Protein AF-B4FFS4-F1 (afdb_monomer)

pLDDT: mean 80.15, std 11.06, range [50.0, 91.19]

Secondary structure (DSSP, 8-state):
-PEEEEEPPPPPS-GGG-S-TTHHHHHHHTTSTTEEEEE--HHHHHHTT--HHHHHHHHHHHHHHHTTS--TTPEEEEEEEETTEEEEEEEEPP-

Organism: Zea mays (NCBI:txid4577)

Foldseek 3Di:
DAAEEEFEFDQDPDPVPRPRNGPVVLVVQVVDPRYHYDYFDPVVCVVVVHDSVVRRVVRSLVVCVVVVNDDQQDWYWYWYCDPPDIDIDIDGHHD

InterPro domains:
  IPR036918 Pyruvate kinase, C-terminal domain superfamily [G3DSA:3.40.1380.20] (1-93)

Nearest PDB structures (foldseek):
  6nn8-assembly2_G  TM=5.754E-01  e=7.268E-04  Homo sapiens
  3e0v-assem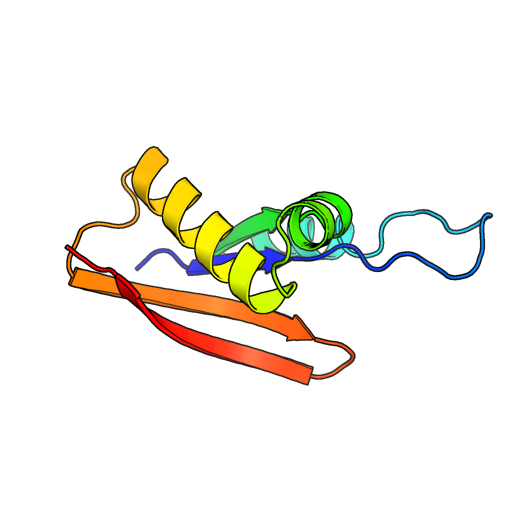bly1_D  TM=5.774E-01  e=4.575E-03  Leishmania mexicana
  3qv6-assembly1_D-2  TM=4.961E-01  e=4.886E-03  Leishmania mexicana
  3qv7-assembly1_C  TM=5.114E-01  e=5.572E-03  Leishmania mexicana
  6su1-assembly2_G  TM=5.583E-01  e=9.399E-02  Trypanosoma congolense IL3000

Sequence (95 aa):
MPILAVIFPREGSDPSKWRSYGTTQARQCFAVRGVYPLMGSTDEAETGGLTKEEYGIKLAMSYGRSVGIVKPFDRLIIFEKIGDSSVVKIIECEG

Radius of gyration: 13.74 Å; Cα contacts (8 Å, |Δi|>4): 148; chains: 1; bounding box: 30×29×41 Å

Structure (mmCIF, N/CA/C/O backbone):
data_AF-B4FFS4-F1
#
_entry.id   AF-B4FFS4-F1
#
loop_
_atom_site.group_PDB
_atom_site.id
_atom_site.type_symbol
_atom_site.label_atom_id
_atom_site.label_alt_id
_atom_site.label_comp_id
_atom_site.label_asym_id
_atom_site.label_entity_id
_atom_site.label_seq_id
_atom_site.pdbx_PDB_ins_code
_atom_site.Cartn_x
_atom_site.Cartn_y
_atom_site.Cartn_z
_atom_site.occupancy
_atom_site.B_iso_or_equiv
_atom_site.auth_seq_id
_atom_site.auth_comp_id
_atom_site.auth_asym_id
_atom_site.auth_atom_id
_atom_site.pdbx_PDB_model_num
ATOM 1 N N . MET A 1 1 ? -9.605 -6.093 8.871 1.00 65.50 1 MET A N 1
ATOM 2 C CA . MET A 1 1 ? -8.454 -5.223 8.566 1.00 65.50 1 MET A CA 1
ATOM 3 C C . MET A 1 1 ? -8.108 -5.406 7.098 1.00 65.50 1 MET A C 1
ATOM 5 O O . MET A 1 1 ? -7.700 -6.502 6.731 1.00 65.50 1 MET A O 1
ATOM 9 N N . PRO A 1 2 ? -8.397 -4.414 6.251 1.00 69.81 2 PRO A N 1
ATOM 10 C CA . PRO A 1 2 ? -8.021 -4.431 4.839 1.00 69.81 2 PRO A CA 1
ATOM 11 C C . PRO A 1 2 ? -6.502 -4.253 4.690 1.00 69.81 2 PRO A C 1
ATOM 13 O O . PRO A 1 2 ? -5.901 -3.467 5.417 1.00 69.81 2 PRO A O 1
ATOM 16 N N . ILE A 1 3 ? -5.883 -4.995 3.769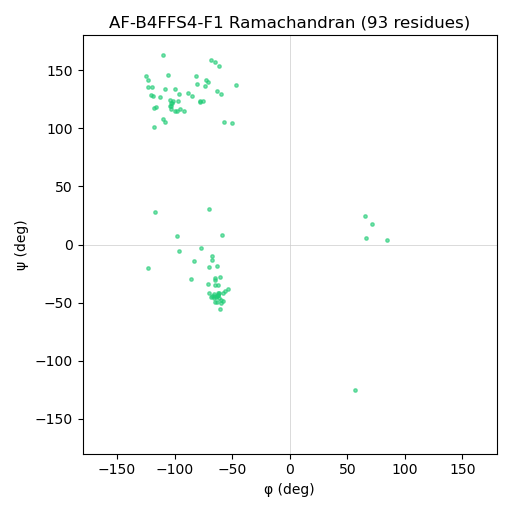 1.00 82.44 3 ILE A N 1
ATOM 17 C CA . ILE A 1 3 ? -4.440 -4.919 3.495 1.00 82.44 3 ILE A CA 1
ATOM 18 C C . ILE A 1 3 ? -4.245 -4.135 2.201 1.00 82.44 3 ILE A C 1
ATOM 20 O O . ILE A 1 3 ? -4.727 -4.564 1.153 1.00 82.44 3 ILE A O 1
ATOM 24 N N . LEU A 1 4 ? -3.532 -3.009 2.258 1.00 86.50 4 LEU A N 1
ATOM 25 C CA . LEU A 1 4 ? -3.142 -2.248 1.070 1.00 86.50 4 LEU A CA 1
ATOM 26 C C . LEU A 1 4 ? -1.728 -2.675 0.660 1.00 86.50 4 LEU A C 1
ATOM 28 O O . LEU A 1 4 ? -0.773 -2.502 1.415 1.00 86.50 4 LEU A O 1
ATOM 32 N N . ALA A 1 5 ? -1.597 -3.266 -0.526 1.00 87.62 5 ALA A N 1
ATOM 33 C CA . ALA A 1 5 ? -0.310 -3.692 -1.072 1.00 87.62 5 ALA A CA 1
ATOM 34 C C . ALA A 1 5 ? 0.123 -2.691 -2.142 1.00 87.62 5 ALA A C 1
ATOM 36 O O . ALA A 1 5 ? -0.570 -2.554 -3.145 1.00 87.62 5 ALA A O 1
ATOM 37 N N . VAL A 1 6 ? 1.241 -1.990 -1.949 1.00 87.38 6 VAL A N 1
ATOM 38 C CA . VAL A 1 6 ? 1.724 -1.001 -2.922 1.00 87.38 6 VAL A CA 1
ATOM 39 C C . VAL A 1 6 ? 2.780 -1.651 -3.808 1.00 87.38 6 VAL A C 1
ATOM 41 O O . VAL A 1 6 ? 3.778 -2.185 -3.327 1.00 87.38 6 VAL A O 1
ATOM 44 N N . ILE A 1 7 ? 2.559 -1.616 -5.120 1.00 85.88 7 ILE A N 1
ATOM 45 C CA . ILE A 1 7 ? 3.443 -2.213 -6.117 1.00 85.88 7 ILE A CA 1
ATOM 46 C C . ILE A 1 7 ? 3.980 -1.112 -7.021 1.00 85.88 7 ILE A C 1
ATOM 48 O O . ILE A 1 7 ? 3.226 -0.488 -7.767 1.00 85.88 7 ILE A O 1
ATOM 52 N N . PHE A 1 8 ? 5.296 -0.924 -7.007 1.00 81.81 8 PHE A N 1
ATOM 53 C CA . PHE A 1 8 ? 5.983 -0.095 -7.990 1.00 81.81 8 PHE A CA 1
ATOM 54 C C . PHE A 1 8 ? 6.357 -0.944 -9.207 1.00 81.81 8 PHE A C 1
ATOM 56 O O . PHE A 1 8 ? 6.943 -2.022 -9.043 1.00 81.81 8 PHE A O 1
ATOM 63 N N . PRO A 1 9 ? 6.044 -0.503 -10.435 1.00 77.50 9 PRO A N 1
ATOM 64 C CA . PRO A 1 9 ? 6.531 -1.176 -11.623 1.00 77.50 9 PRO A CA 1
ATOM 65 C C . PRO A 1 9 ? 8.061 -1.102 -11.665 1.00 77.50 9 PRO A C 1
ATOM 67 O O . PRO A 1 9 ? 8.658 -0.045 -11.469 1.00 77.50 9 PRO A O 1
ATOM 70 N N . ARG A 1 10 ? 8.709 -2.243 -11.925 1.00 69.62 10 ARG A N 1
ATOM 71 C CA . ARG A 1 10 ? 10.111 -2.244 -12.352 1.00 69.62 10 ARG A CA 1
ATOM 72 C C . ARG A 1 10 ? 10.153 -1.866 -13.830 1.00 69.62 10 ARG A C 1
ATOM 74 O O . ARG A 1 10 ? 9.525 -2.536 -14.656 1.00 69.62 10 ARG A O 1
ATOM 81 N N . GLU A 1 11 ? 10.901 -0.820 -14.140 1.00 63.94 11 GLU A N 1
ATOM 82 C CA . GLU A 1 11 ? 11.317 -0.518 -15.503 1.00 63.94 11 GLU A CA 1
ATOM 83 C C . GLU A 1 11 ? 12.430 -1.491 -15.885 1.00 63.94 11 GLU A C 1
ATOM 85 O O . GLU A 1 11 ? 13.417 -1.657 -15.166 1.00 63.94 11 GLU A O 1
ATOM 90 N N . GLY A 1 12 ? 12.220 -2.226 -16.974 1.00 55.25 12 GLY A N 1
ATOM 91 C CA . GLY A 1 12 ? 13.265 -3.068 -17.538 1.00 55.25 12 GLY A CA 1
ATOM 92 C C . GLY A 1 12 ? 14.311 -2.190 -18.217 1.00 55.25 12 GLY A C 1
ATOM 93 O O . GLY A 1 12 ? 13.960 -1.238 -18.902 1.00 55.25 12 GLY A O 1
ATOM 94 N N . SER A 1 13 ? 15.587 -2.548 -18.089 1.00 50.44 13 SER A N 1
ATOM 95 C CA . SER A 1 13 ? 16.687 -1.910 -18.827 1.00 50.44 13 SER A CA 1
ATOM 96 C C . SER A 1 13 ? 16.653 -2.188 -20.340 1.00 50.44 13 SER A C 1
ATOM 98 O O . SER A 1 13 ? 17.420 -1.594 -21.089 1.00 50.44 13 SER A O 1
ATOM 100 N N . ASP A 1 14 ? 15.792 -3.109 -20.789 1.00 54.75 14 ASP A N 1
ATOM 101 C CA . ASP A 1 14 ? 15.600 -3.481 -22.192 1.00 54.75 14 ASP A CA 1
ATOM 102 C C . ASP A 1 14 ? 14.380 -2.732 -22.774 1.00 54.75 14 ASP A C 1
ATOM 104 O O . ASP A 1 14 ? 13.245 -3.049 -22.393 1.00 54.75 14 ASP A O 1
ATOM 108 N N . PRO A 1 15 ? 14.550 -1.823 -23.754 1.00 54.69 15 PRO A N 1
ATOM 109 C CA . PRO A 1 15 ? 13.436 -1.091 -24.373 1.00 54.69 15 PRO A CA 1
ATOM 110 C C . PRO A 1 15 ? 12.436 -2.005 -25.110 1.00 54.69 15 PRO A C 1
ATOM 112 O O . PRO A 1 15 ? 11.286 -1.631 -25.324 1.00 54.69 15 PRO A O 1
ATOM 115 N N . SER A 1 16 ? 12.828 -3.240 -25.448 1.00 56.69 16 SER A N 1
ATOM 116 C CA . SER A 1 16 ? 11.952 -4.272 -26.033 1.00 56.69 16 SER A CA 1
ATOM 117 C C . SER A 1 16 ? 11.120 -5.052 -25.000 1.00 56.69 16 SER A C 1
ATOM 119 O O . SER A 1 16 ? 10.162 -5.736 -25.364 1.00 56.69 16 SER A O 1
ATOM 121 N N . LYS A 1 17 ? 11.458 -4.949 -23.705 1.00 50.91 17 LYS A N 1
ATOM 122 C CA . LYS A 1 17 ? 10.787 -5.614 -22.574 1.00 50.91 17 LYS A CA 1
ATOM 123 C C . LYS A 1 17 ? 10.161 -4.612 -21.606 1.00 50.91 17 LYS A C 1
ATOM 125 O O . LYS A 1 17 ? 9.943 -4.949 -20.446 1.00 50.91 17 LYS A O 1
ATOM 130 N N . TRP A 1 18 ? 9.777 -3.428 -22.088 1.00 50.00 18 TRP A N 1
ATOM 131 C CA . TRP A 1 18 ? 9.087 -2.376 -21.321 1.00 50.00 18 TRP A CA 1
ATOM 132 C C . TRP A 1 18 ? 7.736 -2.794 -20.704 1.00 50.00 18 TRP A C 1
ATOM 134 O O . TRP A 1 18 ? 7.010 -1.965 -20.161 1.00 50.00 18 TRP A O 1
ATOM 144 N N . ARG A 1 19 ? 7.369 -4.082 -20.762 1.00 51.56 19 ARG A N 1
ATOM 145 C CA . ARG A 1 19 ? 6.271 -4.639 -19.978 1.00 51.56 19 ARG A CA 1
ATOM 146 C C . ARG A 1 19 ? 6.562 -4.380 -18.507 1.00 51.56 19 ARG A C 1
ATOM 148 O O . ARG A 1 19 ? 7.402 -5.046 -17.914 1.00 51.56 19 ARG A O 1
ATOM 155 N N . SER A 1 20 ? 5.842 -3.421 -17.935 1.00 55.84 20 SER A N 1
ATOM 156 C CA . SER A 1 20 ? 5.920 -3.039 -16.532 1.00 55.84 20 SER A CA 1
ATOM 157 C C . SER A 1 20 ? 5.802 -4.281 -15.651 1.00 55.84 20 SER A C 1
ATOM 159 O O . SER A 1 20 ? 4.706 -4.822 -15.453 1.00 55.84 20 SER A O 1
ATOM 161 N N . TYR A 1 21 ? 6.935 -4.715 -15.095 1.00 63.22 21 TYR A N 1
ATOM 162 C CA . TYR A 1 21 ? 7.083 -5.875 -14.212 1.00 63.22 21 TYR A CA 1
ATOM 163 C C . TYR A 1 21 ? 6.448 -5.626 -12.828 1.00 63.22 21 TYR A C 1
ATOM 165 O O . TYR A 1 21 ? 6.943 -6.127 -11.830 1.00 63.22 21 TYR A O 1
ATOM 173 N N . GLY A 1 22 ? 5.388 -4.817 -12.743 1.00 67.88 22 GLY A N 1
ATOM 174 C CA . GLY A 1 22 ? 4.558 -4.626 -11.548 1.00 67.88 22 GLY A CA 1
ATOM 175 C C . GLY A 1 22 ? 3.078 -4.934 -11.785 1.00 67.88 22 GLY A C 1
ATOM 176 O O . GLY A 1 22 ? 2.349 -5.221 -10.841 1.00 67.88 22 GLY A O 1
ATOM 177 N N . THR A 1 23 ? 2.613 -4.932 -13.040 1.00 76.12 23 THR A N 1
ATOM 178 C CA . THR A 1 23 ? 1.189 -5.137 -13.361 1.00 76.12 23 THR A CA 1
ATOM 179 C C . THR A 1 23 ? 0.730 -6.569 -13.108 1.00 76.12 23 THR A C 1
ATOM 181 O O . THR A 1 23 ? -0.343 -6.785 -12.547 1.00 76.12 23 THR A O 1
ATOM 184 N N . THR A 1 24 ? 1.549 -7.558 -13.463 1.00 81.62 24 THR A N 1
ATOM 185 C CA . THR A 1 24 ? 1.255 -8.973 -13.204 1.00 81.62 24 THR A CA 1
ATOM 186 C C . THR A 1 24 ? 1.238 -9.275 -11.706 1.00 81.62 24 THR A C 1
ATOM 188 O O . THR A 1 24 ? 0.326 -9.945 -11.234 1.00 81.62 24 THR A O 1
ATOM 191 N N . GLN A 1 25 ? 2.195 -8.741 -10.946 1.00 80.25 25 GLN A N 1
ATOM 192 C CA . GLN A 1 25 ? 2.283 -8.925 -9.497 1.00 80.25 25 GLN A CA 1
ATOM 193 C C . GLN A 1 25 ? 1.100 -8.269 -8.784 1.00 80.25 25 GL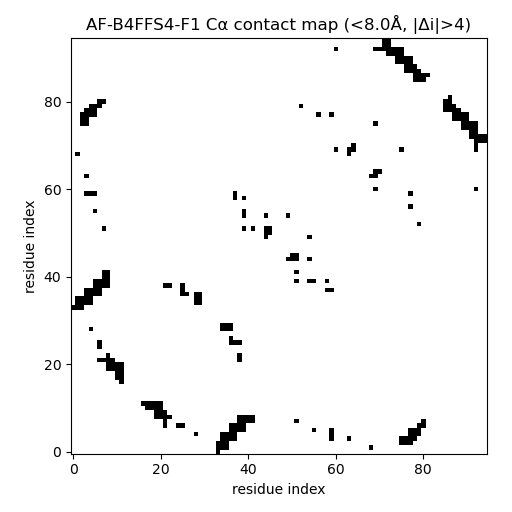N A C 1
ATOM 195 O O . GLN A 1 25 ? 0.465 -8.903 -7.947 1.00 80.2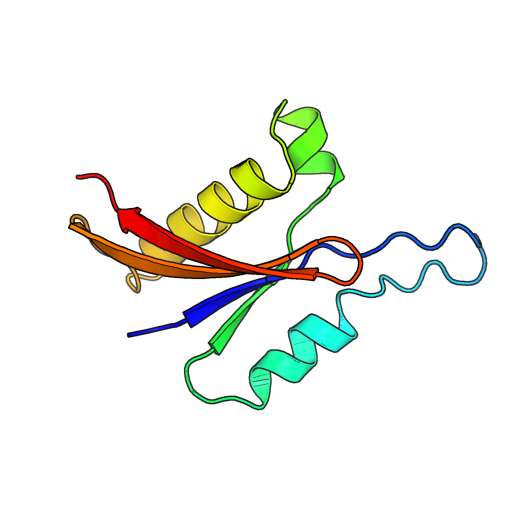5 25 GLN A O 1
ATOM 200 N N . ALA A 1 26 ? 0.737 -7.044 -9.178 1.00 83.75 26 ALA A N 1
ATOM 201 C CA . ALA A 1 26 ? -0.455 -6.378 -8.664 1.00 83.75 26 ALA A CA 1
ATOM 202 C C . ALA A 1 26 ? -1.722 -7.206 -8.934 1.00 83.75 26 ALA A C 1
ATOM 204 O O . ALA A 1 26 ? -2.556 -7.377 -8.050 1.00 83.75 26 ALA A O 1
ATOM 205 N N . ARG A 1 27 ? -1.848 -7.794 -10.132 1.00 86.69 27 ARG A N 1
ATOM 206 C CA . ARG A 1 27 ? -2.985 -8.664 -10.469 1.00 86.69 27 ARG A CA 1
ATOM 207 C C . ARG A 1 27 ? -3.025 -9.948 -9.640 1.00 86.69 27 ARG A C 1
ATOM 209 O O . ARG A 1 27 ? -4.113 -10.402 -9.304 1.00 86.69 27 ARG A O 1
ATOM 216 N N . GLN A 1 28 ? -1.874 -10.516 -9.285 1.00 87.12 28 GLN A N 1
ATOM 217 C CA . GLN A 1 28 ? -1.803 -11.705 -8.428 1.00 87.12 28 GLN A CA 1
ATOM 218 C C . GLN A 1 28 ? -2.332 -11.439 -7.014 1.00 87.12 28 GLN A C 1
ATOM 220 O O . GLN A 1 28 ? -2.903 -12.343 -6.407 1.00 87.12 28 GLN A O 1
ATOM 225 N N . CYS A 1 29 ? -2.230 -10.206 -6.506 1.00 86.38 29 CYS A N 1
ATOM 226 C CA . CYS A 1 29 ? -2.799 -9.844 -5.207 1.00 86.38 29 CYS A CA 1
ATOM 227 C C . CYS A 1 29 ? -4.323 -10.031 -5.148 1.00 86.38 29 CYS A C 1
ATOM 229 O O . CYS A 1 29 ? -4.843 -10.349 -4.082 1.00 86.38 29 CYS A O 1
ATOM 231 N N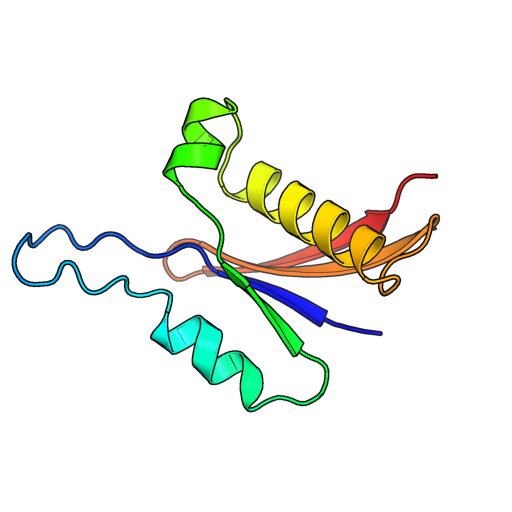 . PHE A 1 30 ? -5.039 -9.921 -6.276 1.00 87.12 30 PHE A N 1
ATOM 232 C CA . PHE A 1 30 ? -6.489 -10.152 -6.315 1.00 87.12 30 PHE A CA 1
ATOM 233 C C . PHE A 1 30 ? -6.897 -11.608 -6.052 1.00 87.12 30 PHE A C 1
ATOM 235 O O . PHE A 1 30 ? -8.069 -11.867 -5.791 1.00 87.12 30 PHE A O 1
ATOM 242 N N . ALA A 1 31 ? -5.958 -12.561 -6.076 1.00 90.31 31 ALA A N 1
ATOM 243 C CA . ALA A 1 31 ? -6.233 -13.938 -5.669 1.00 90.31 31 ALA A CA 1
ATOM 244 C C . ALA A 1 31 ? -6.458 -14.071 -4.149 1.00 90.31 31 ALA A C 1
ATOM 246 O O . ALA A 1 31 ? -7.041 -15.056 -3.698 1.00 90.31 31 ALA A O 1
ATOM 247 N N . VAL A 1 32 ? -6.007 -13.093 -3.353 1.00 88.00 32 VAL A N 1
ATOM 248 C CA . VAL A 1 32 ? -6.112 -13.114 -1.891 1.00 88.00 32 VAL A CA 1
ATOM 249 C C . VAL A 1 32 ? -7.248 -12.201 -1.437 1.00 88.00 32 VAL A C 1
ATOM 251 O O . VAL A 1 32 ? -7.230 -10.988 -1.644 1.00 88.00 32 VAL A O 1
ATOM 254 N N . ARG A 1 33 ? -8.249 -12.780 -0.765 1.00 86.19 33 ARG A N 1
ATOM 255 C CA . ARG A 1 33 ? -9.375 -12.020 -0.209 1.00 86.19 33 ARG A CA 1
ATOM 256 C C . ARG A 1 33 ? -8.873 -10.972 0.792 1.00 86.19 33 ARG A C 1
ATOM 258 O O . ARG A 1 33 ? -8.176 -11.306 1.743 1.00 86.19 33 ARG A O 1
ATOM 265 N N . GLY A 1 34 ? -9.313 -9.725 0.622 1.00 82.19 34 GLY A N 1
ATOM 266 C CA . GLY A 1 34 ? -9.011 -8.626 1.547 1.00 82.19 34 GLY A CA 1
ATOM 267 C C . GLY A 1 34 ? -7.673 -7.921 1.302 1.00 82.19 34 GLY A C 1
ATOM 268 O O . GLY A 1 34 ? -7.338 -7.017 2.069 1.00 82.19 34 GLY A O 1
ATOM 269 N N . VAL A 1 35 ? -6.942 -8.297 0.244 1.00 86.06 35 VAL A N 1
ATOM 270 C CA . VAL A 1 35 ? -5.777 -7.558 -0.255 1.00 86.06 35 VAL A CA 1
ATOM 271 C C . VAL A 1 35 ? -6.207 -6.645 -1.398 1.00 86.06 35 VAL A C 1
ATOM 273 O O . VAL A 1 35 ? -6.851 -7.074 -2.353 1.00 86.06 35 VAL A O 1
ATOM 276 N N . TYR A 1 36 ? -5.821 -5.382 -1.297 1.00 86.25 36 TYR A N 1
ATOM 277 C CA . TYR A 1 36 ? -6.132 -4.330 -2.251 1.00 86.25 36 TYR A CA 1
ATOM 278 C C . TYR A 1 36 ? -4.816 -3.812 -2.848 1.00 86.25 36 TYR A C 1
ATOM 280 O O . TYR A 1 36 ? -4.090 -3.076 -2.174 1.00 86.25 36 TYR A O 1
ATOM 288 N N . PRO A 1 37 ? -4.457 -4.230 -4.075 1.00 89.81 37 PRO A N 1
ATOM 289 C CA . PRO A 1 37 ? -3.242 -3.765 -4.728 1.00 89.81 37 PRO A CA 1
ATOM 290 C C . PRO A 1 37 ? -3.391 -2.319 -5.217 1.00 89.81 37 PRO A C 1
ATOM 292 O O . PRO A 1 37 ? -4.392 -1.964 -5.838 1.00 89.81 37 PRO A O 1
ATOM 295 N N . LEU A 1 38 ? -2.363 -1.508 -4.985 1.00 89.62 38 LEU A N 1
ATOM 296 C CA . LEU A 1 38 ? -2.219 -0.140 -5.471 1.00 89.62 38 LEU A CA 1
ATOM 297 C C . LEU A 1 38 ? -0.974 -0.043 -6.346 1.00 89.62 38 LEU A C 1
ATOM 299 O O . LEU A 1 38 ? 0.083 -0.562 -5.992 1.00 89.62 38 LEU A O 1
ATOM 303 N N . MET A 1 39 ? -1.098 0.622 -7.492 1.00 87.62 39 MET A N 1
ATOM 304 C CA . MET A 1 39 ? 0.025 0.833 -8.398 1.00 87.62 39 MET A CA 1
ATOM 305 C C . MET A 1 39 ? 0.697 2.159 -8.062 1.00 87.62 39 MET A C 1
ATOM 307 O O . MET A 1 39 ? 0.074 3.209 -8.186 1.00 87.62 39 MET A O 1
ATOM 311 N N . GLY A 1 40 ? 1.948 2.099 -7.612 1.00 86.56 40 GLY A N 1
ATOM 312 C CA . GLY A 1 40 ? 2.754 3.290 -7.378 1.00 86.56 40 GLY A CA 1
ATOM 313 C C . GLY A 1 40 ? 3.368 3.810 -8.677 1.00 86.56 40 GLY A C 1
ATOM 314 O O . GLY A 1 40 ? 3.750 3.015 -9.537 1.00 86.56 40 GLY A O 1
ATOM 315 N N . SER A 1 41 ? 3.487 5.130 -8.809 1.00 86.75 41 SER A N 1
ATOM 316 C CA . SER A 1 41 ? 4.193 5.780 -9.916 1.00 86.75 41 SER A CA 1
ATOM 317 C C . SER A 1 41 ? 5.584 6.224 -9.460 1.00 86.75 41 SER A C 1
ATOM 319 O O . SER A 1 41 ? 5.710 6.950 -8.474 1.00 86.75 41 SER A O 1
ATOM 321 N N . THR A 1 42 ? 6.632 5.769 -10.155 1.00 83.19 42 THR A N 1
ATOM 322 C CA . THR A 1 42 ? 8.009 6.224 -9.890 1.00 83.19 42 THR A CA 1
ATOM 323 C C . THR A 1 42 ? 8.158 7.700 -10.266 1.00 83.19 42 THR A C 1
ATOM 325 O O . THR A 1 42 ? 8.665 8.472 -9.459 1.00 83.19 42 THR A O 1
ATOM 328 N N . ASP A 1 43 ? 7.624 8.105 -11.422 1.00 85.94 43 ASP A N 1
ATOM 329 C CA . ASP A 1 43 ? 7.704 9.483 -11.921 1.00 85.94 43 ASP A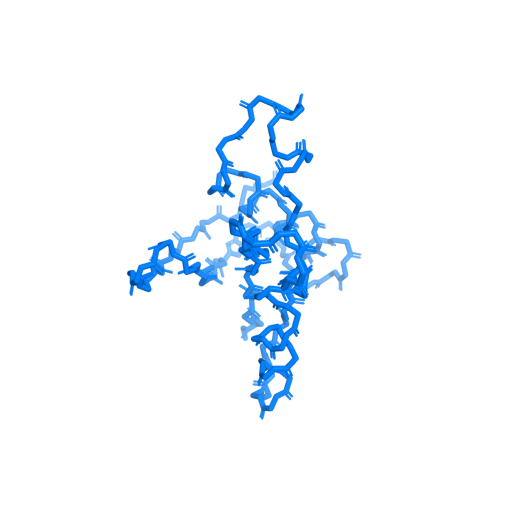 CA 1
ATOM 330 C C . ASP A 1 43 ? 7.029 10.486 -10.976 1.00 85.94 43 ASP A C 1
ATOM 332 O O . ASP A 1 43 ? 7.559 11.567 -10.716 1.00 85.94 43 ASP A O 1
ATOM 336 N N . GLU A 1 44 ? 5.858 10.138 -10.427 1.00 86.69 44 GLU A N 1
ATOM 337 C CA . GLU A 1 44 ? 5.156 11.012 -9.477 1.00 86.69 44 GLU A CA 1
ATOM 338 C C . GLU A 1 44 ? 5.872 11.090 -8.126 1.00 86.69 44 GLU A C 1
ATOM 340 O O . GLU A 1 44 ? 5.857 12.147 -7.492 1.00 86.69 44 GLU A O 1
ATOM 345 N N . ALA A 1 45 ? 6.512 9.999 -7.690 1.00 86.38 45 ALA A N 1
ATOM 346 C CA . ALA A 1 45 ? 7.336 10.011 -6.487 1.00 86.38 45 ALA A CA 1
ATOM 347 C C . ALA A 1 45 ? 8.525 10.970 -6.662 1.00 86.38 45 ALA A C 1
ATOM 349 O O . ALA A 1 45 ? 8.717 11.864 -5.838 1.00 86.38 45 ALA A O 1
ATOM 350 N N . GLU A 1 46 ? 9.250 10.850 -7.778 1.00 86.31 46 GLU A N 1
ATOM 351 C CA . GLU A 1 46 ? 10.410 11.689 -8.097 1.00 86.31 46 GLU A CA 1
ATOM 352 C C . GLU A 1 46 ? 10.027 13.162 -8.282 1.00 86.31 46 GLU A C 1
ATOM 354 O O . GLU A 1 46 ? 10.650 14.043 -7.690 1.00 86.31 46 GLU A O 1
ATOM 359 N N . THR A 1 47 ? 8.949 13.439 -9.023 1.00 90.00 47 THR A N 1
ATOM 360 C CA . THR A 1 47 ? 8.430 14.806 -9.218 1.00 90.00 47 THR A CA 1
ATOM 361 C C . THR A 1 47 ? 7.987 15.436 -7.897 1.00 90.00 47 THR A C 1
ATOM 363 O O . THR A 1 47 ? 8.151 16.637 -7.685 1.00 90.00 47 THR A O 1
ATOM 366 N N . GLY A 1 48 ? 7.439 14.628 -6.986 1.00 87.62 48 GLY A N 1
ATOM 367 C CA . GLY A 1 48 ? 7.049 15.054 -5.646 1.00 87.62 48 GLY A CA 1
ATOM 368 C C . GLY A 1 48 ? 8.211 15.213 -4.663 1.00 87.62 48 GLY A C 1
ATOM 369 O O . GLY A 1 48 ? 7.961 15.603 -3.524 1.00 87.62 48 GLY A O 1
ATOM 370 N N . GLY A 1 49 ? 9.450 14.904 -5.065 1.00 89.69 49 GLY A N 1
ATOM 371 C CA . GLY A 1 49 ? 10.613 14.905 -4.175 1.00 89.69 49 GLY A CA 1
ATOM 372 C C . GLY A 1 49 ? 10.535 13.847 -3.071 1.00 89.69 49 GLY A C 1
ATOM 373 O O . GLY A 1 49 ? 11.131 14.032 -2.013 1.00 89.69 49 GLY A O 1
ATOM 374 N N . LEU A 1 50 ? 9.772 12.772 -3.291 1.00 89.00 50 LEU A N 1
ATOM 375 C CA . LEU A 1 50 ? 9.553 11.688 -2.339 1.00 89.00 50 LEU A CA 1
ATOM 376 C C . LEU A 1 50 ? 10.332 10.443 -2.758 1.00 89.00 50 LEU A C 1
ATOM 378 O O . LEU A 1 50 ? 10.433 10.100 -3.937 1.00 89.00 50 LEU A O 1
ATOM 382 N N . THR A 1 51 ? 10.815 9.692 -1.777 1.00 87.56 51 THR A N 1
ATOM 383 C CA . THR A 1 51 ? 11.246 8.313 -2.012 1.00 87.56 51 THR A CA 1
ATOM 384 C C . THR A 1 51 ? 10.044 7.444 -2.408 1.00 87.56 51 THR A C 1
ATOM 386 O O . THR A 1 51 ? 8.895 7.738 -2.066 1.00 87.56 51 THR A O 1
ATOM 389 N N . LYS A 1 52 ? 10.289 6.321 -3.104 1.00 82.56 52 LYS A N 1
ATOM 390 C CA . LYS A 1 52 ? 9.230 5.341 -3.434 1.00 82.56 52 LYS A CA 1
ATOM 391 C C . LYS A 1 52 ? 8.472 4.884 -2.187 1.00 82.56 52 LYS A C 1
ATOM 393 O O . LYS A 1 52 ? 7.259 4.736 -2.223 1.00 82.56 52 LYS A O 1
ATOM 398 N N . GLU A 1 53 ? 9.185 4.715 -1.083 1.00 82.31 53 GLU A N 1
ATOM 399 C CA . GLU A 1 53 ? 8.609 4.397 0.219 1.00 82.31 53 GLU A CA 1
ATOM 400 C C . GLU A 1 53 ? 7.634 5.482 0.705 1.00 82.31 53 GLU A C 1
ATOM 402 O O . GLU A 1 53 ? 6.466 5.195 0.963 1.00 82.31 53 GLU A O 1
ATOM 407 N N . GLU A 1 54 ? 8.071 6.740 0.786 1.00 87.19 54 GLU A N 1
ATOM 408 C CA . GLU A 1 54 ? 7.221 7.837 1.269 1.00 87.19 54 GLU A CA 1
ATOM 409 C C . GLU A 1 54 ? 5.999 8.042 0.371 1.00 87.19 54 GLU A C 1
ATOM 411 O O . GLU A 1 54 ? 4.878 8.220 0.857 1.00 87.19 54 GLU A O 1
ATOM 416 N N . TYR A 1 55 ? 6.196 7.965 -0.948 1.00 89.69 55 TYR A N 1
ATOM 417 C CA . TYR A 1 55 ? 5.103 8.033 -1.908 1.00 89.69 55 TYR A CA 1
ATOM 418 C C . TYR A 1 55 ? 4.133 6.857 -1.737 1.00 89.69 55 TYR A C 1
ATOM 420 O O . TYR A 1 55 ? 2.922 7.067 -1.731 1.00 89.69 55 TYR A O 1
ATOM 428 N N . GLY A 1 56 ? 4.633 5.631 -1.558 1.00 87.88 56 GLY A N 1
ATOM 429 C CA . GLY A 1 56 ? 3.805 4.440 -1.379 1.00 87.88 56 GLY A CA 1
ATOM 430 C C . GLY A 1 56 ? 2.941 4.515 -0.122 1.00 87.88 56 GLY A C 1
ATOM 431 O O . GLY A 1 56 ? 1.737 4.248 -0.176 1.00 87.88 56 GLY A O 1
ATOM 432 N N . ILE A 1 57 ? 3.525 4.975 0.986 1.00 87.06 57 ILE A N 1
ATOM 433 C CA . ILE A 1 57 ? 2.813 5.230 2.241 1.00 87.06 57 ILE A CA 1
ATOM 434 C C . ILE A 1 57 ? 1.715 6.277 2.036 1.00 87.06 57 ILE A C 1
ATOM 436 O O . ILE A 1 57 ? 0.554 6.044 2.389 1.00 87.06 57 ILE A O 1
ATOM 440 N N . LYS A 1 58 ? 2.058 7.413 1.419 1.00 89.81 58 LYS A N 1
ATOM 441 C CA . LYS A 1 58 ? 1.109 8.494 1.137 1.00 89.81 58 LYS A CA 1
ATOM 442 C C . LYS A 1 58 ? -0.036 8.013 0.246 1.00 89.81 58 LYS A C 1
ATOM 444 O O . LYS A 1 58 ? -1.194 8.230 0.593 1.00 89.81 58 LYS A O 1
ATOM 449 N N . LEU A 1 59 ? 0.272 7.304 -0.839 1.00 90.88 59 LEU A N 1
ATOM 450 C CA . LEU A 1 59 ? -0.703 6.735 -1.768 1.00 90.88 59 LEU A CA 1
ATOM 451 C C . LEU A 1 59 ? -1.677 5.791 -1.054 1.00 90.88 59 LEU A C 1
ATOM 453 O O . LEU A 1 59 ? -2.892 5.929 -1.210 1.00 90.88 59 LEU A O 1
ATOM 457 N N . ALA A 1 60 ? -1.162 4.861 -0.243 1.00 88.75 60 ALA A N 1
ATOM 458 C CA . ALA A 1 60 ? -1.987 3.917 0.504 1.00 88.75 60 ALA A CA 1
ATOM 459 C C . ALA A 1 60 ? -2.914 4.627 1.501 1.00 88.75 60 ALA A C 1
ATOM 461 O O . ALA A 1 60 ? -4.105 4.319 1.555 1.00 88.75 60 ALA A O 1
ATOM 462 N N . MET A 1 61 ? -2.413 5.623 2.237 1.00 88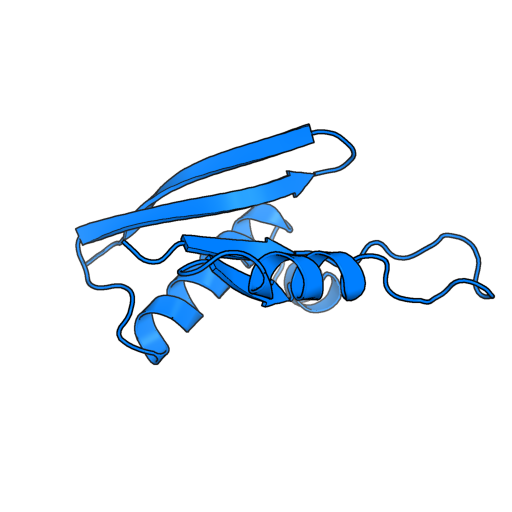.06 61 MET A N 1
ATOM 463 C CA . MET A 1 61 ? -3.241 6.406 3.160 1.00 88.06 61 MET A CA 1
ATOM 464 C C . MET A 1 61 ? -4.305 7.230 2.432 1.00 88.06 61 MET A C 1
ATOM 466 O O . MET A 1 61 ? -5.467 7.226 2.837 1.00 88.06 61 MET A O 1
ATOM 470 N N . SER A 1 62 ? -3.933 7.923 1.351 1.00 90.06 62 SER A N 1
ATOM 471 C CA . SER A 1 62 ? -4.862 8.740 0.564 1.00 90.06 62 SER A CA 1
ATOM 472 C C . SER A 1 62 ? -5.983 7.894 -0.033 1.00 90.06 62 SER A C 1
ATOM 474 O O . SER A 1 62 ? -7.153 8.253 0.097 1.00 90.06 62 SER A O 1
ATOM 476 N N . TYR A 1 63 ? -5.639 6.748 -0.627 1.00 90.19 63 TYR A N 1
ATOM 477 C CA . TYR A 1 63 ? -6.622 5.815 -1.167 1.00 90.19 63 TYR A CA 1
ATOM 478 C C . TYR A 1 63 ? -7.490 5.216 -0.060 1.00 90.19 63 TYR A C 1
ATOM 480 O O . TYR A 1 63 ? -8.711 5.263 -0.143 1.00 90.19 63 TYR A O 1
ATOM 488 N N . GLY A 1 64 ? -6.880 4.698 1.011 1.00 88.94 64 GLY A N 1
ATOM 489 C CA . GLY A 1 64 ? -7.604 4.089 2.125 1.00 88.94 64 GLY A CA 1
ATOM 490 C C . GLY A 1 64 ? -8.631 5.032 2.755 1.00 88.94 64 GLY A C 1
ATOM 491 O O . GLY A 1 64 ? -9.750 4.606 3.046 1.00 88.94 64 GLY A O 1
ATOM 492 N N . ARG A 1 65 ? -8.283 6.318 2.907 1.00 89.06 65 ARG A N 1
ATOM 493 C CA . ARG A 1 65 ? -9.201 7.365 3.377 1.00 89.06 65 ARG A CA 1
ATOM 494 C C . ARG A 1 65 ? -10.306 7.657 2.358 1.00 89.06 65 ARG A C 1
ATOM 496 O O . ARG A 1 65 ? -11.468 7.734 2.748 1.00 89.06 65 ARG A O 1
ATOM 503 N N . SER A 1 66 ? -9.980 7.783 1.067 1.00 91.19 66 SER A N 1
ATOM 504 C CA . SER A 1 66 ? -10.967 8.145 0.036 1.00 91.19 66 SER A CA 1
ATOM 505 C C . SER A 1 66 ? -12.051 7.084 -0.166 1.00 91.19 66 SER A C 1
ATOM 507 O O . SER A 1 66 ? -13.192 7.430 -0.465 1.00 91.19 66 SER A O 1
ATOM 509 N N . VAL A 1 67 ? -11.725 5.807 0.053 1.00 90.00 67 VAL A N 1
ATOM 510 C CA . VAL A 1 67 ? -12.681 4.691 -0.057 1.00 90.00 67 VAL A CA 1
ATOM 511 C C . VAL A 1 67 ? -13.262 4.243 1.295 1.00 90.00 67 VAL A C 1
ATOM 513 O O . VAL A 1 67 ? -13.967 3.238 1.359 1.00 90.00 67 VAL A O 1
ATOM 516 N N . GLY A 1 68 ? -12.975 4.970 2.384 1.00 88.25 68 GLY A N 1
ATOM 517 C CA . GLY A 1 68 ? -13.540 4.719 3.720 1.00 88.25 68 GLY A CA 1
ATOM 518 C C . GLY A 1 68 ? -13.025 3.456 4.423 1.00 88.25 68 GLY A C 1
A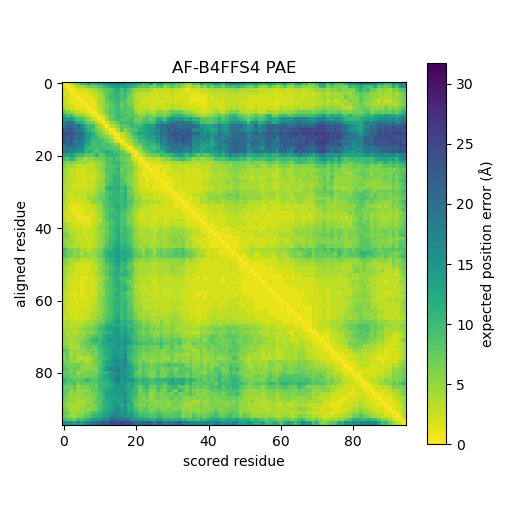TOM 519 O O . GLY A 1 68 ? -13.656 2.961 5.356 1.00 88.25 68 GLY A O 1
ATOM 520 N N . ILE A 1 69 ? -11.891 2.924 3.965 1.00 86.44 69 ILE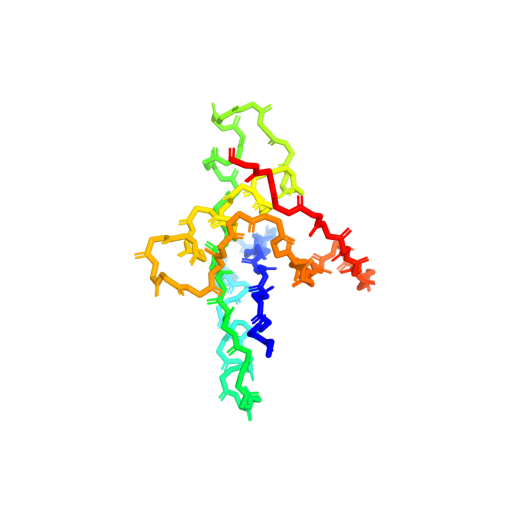 A N 1
ATOM 521 C CA . ILE A 1 69 ? -11.231 1.709 4.464 1.00 86.44 69 ILE A CA 1
ATOM 522 C C . ILE A 1 69 ? -10.319 2.015 5.661 1.00 86.44 69 ILE A C 1
ATOM 524 O O . ILE A 1 69 ? -10.139 1.150 6.517 1.00 86.44 69 ILE A O 1
ATOM 528 N N . VAL A 1 70 ? -9.757 3.225 5.711 1.00 86.94 70 VAL A N 1
ATOM 529 C CA . VAL A 1 70 ? -8.846 3.704 6.759 1.00 86.94 70 VAL A CA 1
ATOM 530 C C . VAL A 1 70 ? -9.469 4.906 7.463 1.00 86.94 70 VAL A C 1
ATOM 532 O O . VAL A 1 70 ? -9.858 5.874 6.806 1.00 86.94 70 VAL A O 1
ATOM 535 N N . LYS A 1 71 ? -9.533 4.858 8.794 1.00 85.88 71 LYS A N 1
ATOM 536 C CA . LYS A 1 71 ? -9.973 5.956 9.662 1.00 85.88 71 LYS A CA 1
ATOM 537 C C . LYS A 1 71 ? -8.800 6.540 10.461 1.00 85.88 71 LYS A C 1
ATOM 539 O O . LYS A 1 71 ? -7.751 5.904 10.572 1.00 85.88 71 LYS A O 1
ATOM 544 N N . PRO A 1 72 ? -8.964 7.749 11.026 1.00 86.00 72 PRO A N 1
ATOM 545 C CA . PRO A 1 72 ? -8.057 8.268 12.044 1.00 86.00 72 PRO A CA 1
ATOM 546 C C . PRO A 1 72 ? -7.764 7.236 13.138 1.00 86.00 72 PRO A C 1
ATOM 548 O O . PRO A 1 72 ? -8.687 6.563 13.600 1.00 86.00 72 PRO A O 1
ATOM 551 N N . PHE A 1 73 ? -6.498 7.135 13.546 1.00 84.81 73 PHE A N 1
ATOM 552 C CA . PHE A 1 73 ? -5.990 6.217 14.577 1.00 84.81 73 PHE A CA 1
ATOM 553 C C . PHE A 1 73 ? -6.063 4.716 14.238 1.00 84.81 73 PHE A C 1
ATOM 555 O O . PHE A 1 73 ? -5.721 3.874 15.073 1.00 84.81 73 PHE A O 1
ATOM 562 N N . ASP A 1 74 ? -6.459 4.348 13.014 1.00 85.69 74 ASP A N 1
ATOM 563 C CA . ASP A 1 74 ? -6.310 2.972 12.540 1.00 85.69 74 ASP A CA 1
ATOM 564 C C . ASP A 1 74 ? -4.829 2.615 12.334 1.00 85.69 74 ASP A C 1
ATOM 566 O O . ASP A 1 74 ? -3.967 3.472 12.129 1.00 85.69 74 ASP A O 1
ATOM 570 N N . ARG A 1 75 ? -4.529 1.312 12.338 1.00 82.81 75 ARG A N 1
ATOM 571 C CA . ARG A 1 75 ? -3.206 0.785 11.976 1.00 82.81 75 ARG A CA 1
ATOM 572 C C . ARG A 1 75 ? -3.241 0.202 10.574 1.00 82.81 75 ARG A C 1
ATOM 574 O O . ARG A 1 75 ? -3.990 -0.742 10.311 1.00 82.81 75 ARG A O 1
ATOM 581 N N . LEU A 1 76 ? -2.394 0.727 9.699 1.00 77.31 76 LEU A N 1
ATOM 582 C CA . LEU A 1 76 ? -2.236 0.264 8.331 1.00 77.31 76 LEU A CA 1
ATOM 583 C C . LEU A 1 76 ? -1.008 -0.644 8.210 1.00 77.31 76 LEU A C 1
ATOM 585 O O . LEU A 1 76 ? 0.070 -0.310 8.700 1.00 77.31 76 LEU A O 1
ATOM 589 N N . ILE A 1 77 ? -1.173 -1.783 7.533 1.00 79.88 77 ILE A N 1
ATOM 590 C CA . ILE A 1 77 ? -0.068 -2.667 7.151 1.00 79.88 77 ILE A CA 1
ATOM 591 C C . ILE A 1 77 ? 0.228 -2.433 5.675 1.00 79.88 77 ILE A C 1
ATOM 593 O O . ILE A 1 77 ? -0.654 -2.625 4.835 1.00 79.88 77 ILE A O 1
ATOM 597 N N . ILE A 1 78 ? 1.464 -2.047 5.373 1.00 76.88 78 ILE A N 1
ATOM 598 C CA . ILE A 1 78 ? 1.933 -1.796 4.012 1.00 76.88 78 ILE A CA 1
ATOM 599 C C . ILE A 1 78 ? 2.966 -2.855 3.651 1.00 76.88 78 ILE A C 1
ATOM 601 O O . ILE A 1 78 ? 3.941 -3.063 4.378 1.00 76.88 78 ILE A O 1
ATOM 605 N N . PHE A 1 79 ? 2.734 -3.515 2.518 1.00 76.81 79 PHE A N 1
ATOM 606 C CA . PHE A 1 79 ? 3.672 -4.450 1.908 1.00 76.81 79 PHE A CA 1
ATOM 607 C C . PHE A 1 79 ? 4.350 -3.792 0.713 1.00 76.81 79 PHE A C 1
ATOM 609 O O . PHE A 1 79 ? 3.672 -3.372 -0.225 1.00 76.81 79 PHE A O 1
ATOM 616 N N . GLU A 1 80 ? 5.680 -3.764 0.737 1.00 73.25 80 GLU A N 1
ATOM 617 C CA . GLU A 1 80 ? 6.513 -3.245 -0.344 1.00 73.25 80 GLU A CA 1
ATOM 618 C C . GLU A 1 80 ? 7.517 -4.300 -0.807 1.00 73.25 80 GLU A C 1
ATOM 620 O O . GLU A 1 80 ? 8.069 -5.074 -0.017 1.00 73.25 80 GLU A O 1
ATOM 625 N N . LYS A 1 81 ? 7.797 -4.304 -2.112 1.00 71.50 81 LYS A N 1
ATOM 626 C CA . LYS A 1 81 ? 8.885 -5.085 -2.702 1.00 71.50 81 LYS A CA 1
ATOM 627 C C . LYS A 1 81 ? 9.997 -4.131 -3.135 1.00 71.50 81 LYS A C 1
ATOM 629 O O . LYS A 1 81 ? 9.857 -3.445 -4.145 1.00 71.50 81 LYS A O 1
ATOM 634 N N . ILE A 1 82 ? 11.096 -4.095 -2.381 1.00 70.62 82 ILE A N 1
ATOM 635 C CA . ILE A 1 82 ? 12.257 -3.234 -2.655 1.00 70.62 82 ILE A CA 1
ATOM 636 C C . ILE A 1 82 ? 13.412 -4.127 -3.096 1.00 70.62 82 ILE A C 1
ATOM 638 O O . ILE A 1 82 ? 13.963 -4.881 -2.296 1.00 70.62 82 ILE A O 1
ATOM 642 N N . GLY A 1 83 ? 13.759 -4.085 -4.385 1.00 70.38 83 GLY A N 1
ATOM 643 C CA . GLY A 1 83 ? 14.688 -5.068 -4.941 1.00 70.38 83 GLY A CA 1
ATOM 644 C C . GLY A 1 83 ? 14.148 -6.483 -4.705 1.00 70.38 83 GLY A C 1
ATOM 645 O O . GLY A 1 83 ? 13.005 -6.769 -5.078 1.00 70.38 83 GLY A O 1
ATOM 646 N N . ASP A 1 84 ? 14.945 -7.345 -4.079 1.00 72.56 84 ASP A N 1
ATOM 647 C CA . ASP A 1 84 ? 14.550 -8.720 -3.744 1.00 72.56 84 ASP A CA 1
ATOM 648 C C . ASP A 1 84 ? 14.030 -8.863 -2.304 1.00 72.56 84 ASP A C 1
ATOM 650 O O . ASP A 1 84 ? 13.466 -9.899 -1.943 1.00 72.56 84 ASP A O 1
ATOM 654 N N . SER A 1 85 ? 14.093 -7.796 -1.509 1.00 73.62 85 SER A N 1
ATOM 655 C CA . SER A 1 85 ? 13.580 -7.755 -0.141 1.00 73.62 85 SER A CA 1
ATOM 656 C C . SER A 1 85 ? 12.069 -7.534 -0.115 1.00 73.62 85 SER A C 1
ATOM 658 O O . SER A 1 85 ? 11.527 -6.720 -0.866 1.00 73.62 85 SER A O 1
ATOM 660 N N . SER A 1 86 ? 11.382 -8.262 0.765 1.00 77.44 86 SER A N 1
ATOM 661 C CA . SER A 1 86 ? 9.973 -8.029 1.094 1.00 77.44 86 SER A CA 1
ATOM 662 C C . SER A 1 86 ? 9.911 -7.248 2.403 1.00 77.44 86 SER A C 1
ATOM 664 O O . SER A 1 86 ? 10.338 -7.756 3.438 1.00 77.44 86 SER A O 1
ATOM 666 N N . VAL A 1 87 ? 9.415 -6.015 2.350 1.00 79.00 87 VAL A N 1
ATOM 667 C CA . VAL A 1 87 ? 9.370 -5.100 3.492 1.00 79.00 87 VAL A CA 1
ATOM 668 C C . VAL A 1 87 ? 7.926 -4.957 3.956 1.00 79.00 87 VAL A C 1
ATOM 670 O O . VAL A 1 87 ? 7.018 -4.781 3.142 1.00 79.00 87 VAL A O 1
ATOM 673 N N . VAL A 1 88 ? 7.719 -5.055 5.269 1.00 84.38 88 VAL A N 1
ATOM 674 C CA . VAL A 1 88 ? 6.413 -4.872 5.909 1.00 84.38 88 VAL A CA 1
ATOM 675 C C . VAL A 1 88 ? 6.524 -3.734 6.902 1.00 84.38 88 VAL A C 1
ATOM 677 O O . VAL A 1 88 ? 7.416 -3.739 7.749 1.00 84.38 88 VAL A O 1
ATOM 680 N N . LYS A 1 89 ? 5.612 -2.772 6.807 1.00 83.38 89 LYS A N 1
ATOM 681 C CA . LYS A 1 89 ? 5.543 -1.621 7.711 1.00 83.38 89 LYS A CA 1
ATOM 682 C C . LYS A 1 89 ? 4.174 -1.562 8.359 1.00 83.38 89 LYS A C 1
ATOM 684 O O . LYS A 1 89 ? 3.168 -1.848 7.711 1.00 83.38 89 LYS A O 1
ATOM 689 N N . ILE A 1 90 ? 4.152 -1.193 9.636 1.00 86.31 90 ILE A N 1
ATOM 690 C CA . ILE A 1 90 ? 2.929 -0.953 10.401 1.00 86.31 90 ILE A CA 1
ATOM 691 C C . ILE A 1 90 ? 2.942 0.520 10.780 1.00 86.31 90 ILE A C 1
ATOM 693 O O . ILE A 1 90 ? 3.860 0.966 11.463 1.00 86.31 90 ILE A O 1
ATOM 697 N N . ILE A 1 91 ? 1.948 1.261 10.306 1.00 85.31 91 ILE A N 1
ATOM 698 C CA . ILE A 1 91 ? 1.872 2.713 10.462 1.00 85.31 91 ILE A CA 1
ATOM 699 C C . ILE A 1 91 ? 0.563 3.048 11.162 1.00 85.31 91 ILE A C 1
ATOM 701 O O . ILE A 1 91 ? -0.483 2.490 10.829 1.00 85.31 91 ILE A O 1
ATOM 705 N N . GLU A 1 92 ? 0.626 3.941 12.142 1.00 86.62 92 GLU A N 1
ATOM 706 C CA . GLU A 1 92 ? -0.558 4.523 12.765 1.00 86.62 92 GLU A CA 1
ATOM 707 C C . GLU A 1 92 ? -1.032 5.713 11.930 1.00 86.62 92 GLU A C 1
ATOM 709 O O . GLU A 1 92 ? -0.247 6.587 11.566 1.00 86.62 92 GLU A O 1
ATOM 714 N N . CYS A 1 93 ? -2.311 5.719 11.570 1.00 80.88 93 CYS A N 1
ATOM 715 C CA . CYS A 1 93 ? -2.889 6.785 10.773 1.00 80.88 93 CYS A CA 1
ATOM 716 C C . CYS A 1 93 ? -3.152 8.011 11.648 1.00 80.88 93 CYS A C 1
ATOM 718 O O . CYS A 1 93 ? -3.910 7.938 12.614 1.00 80.88 93 CYS A O 1
ATOM 720 N N . GLU A 1 94 ? -2.565 9.146 11.273 1.00 77.38 94 GLU A N 1
ATOM 721 C CA . GLU A 1 94 ? -2.776 10.415 11.971 1.00 77.38 94 GLU A CA 1
ATOM 722 C C . GLU A 1 94 ? -4.248 10.868 11.929 1.00 77.38 94 GLU A C 1
ATOM 724 O O . GLU A 1 94 ? -5.000 10.506 11.009 1.00 77.38 94 GLU A O 1
ATOM 729 N N . GLY A 1 95 ? -4.606 11.650 12.956 1.00 60.56 95 GLY A N 1
ATOM 730 C CA . GLY A 1 95 ? -5.909 12.273 13.212 1.00 60.56 95 GLY A CA 1
ATOM 731 C C . GLY A 1 95 ? -6.376 13.243 12.142 1.00 60.56 95 GLY A C 1
ATOM 732 O O . GLY A 1 95 ? -5.549 14.083 11.731 1.00 60.56 95 GLY A O 1
#

Solvent-accessible surface area (backbone atoms only — not comparable to full-atom values): 5549 Å² total; per-residue (Å²): 133,74,34,45,34,42,33,60,53,44,81,50,95,42,88,92,51,60,67,50,68,18,58,66,60,41,57,55,39,67,77,42,89,60,44,46,60,42,81,45,56,68,66,59,15,56,75,68,74,34,53,68,65,59,37,39,54,49,50,50,51,54,49,29,43,76,72,68,76,43,54,65,70,36,77,46,50,40,42,39,72,60,88,91,47,79,47,78,45,80,44,73,36,71,121

Mean predicted aligned error: 6.55 Å